Protein AF-A0A315XCG4-F1 (afdb_monomer_lite)

Structure (mmCIF, N/CA/C/O backbone):
data_AF-A0A315XCG4-F1
#
_entry.id   AF-A0A315XCG4-F1
#
loop_
_atom_site.group_PDB
_atom_site.id
_atom_site.type_symbol
_atom_site.label_atom_id
_atom_site.label_alt_id
_atom_site.label_comp_id
_atom_site.label_asym_id
_atom_site.label_entity_id
_atom_site.label_seq_id
_atom_site.pdbx_PDB_ins_code
_atom_site.Cartn_x
_atom_site.Car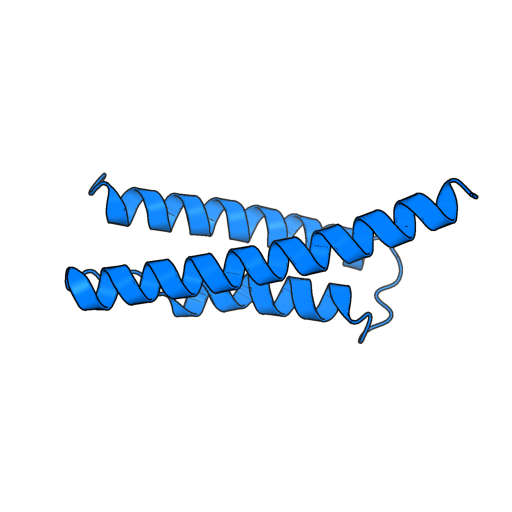tn_y
_atom_site.Cartn_z
_atom_site.occupancy
_atom_site.B_iso_or_equiv
_atom_site.auth_seq_id
_atom_site.auth_comp_id
_atom_site.auth_asym_id
_atom_site.auth_atom_id
_atom_site.pdbx_PDB_model_num
ATOM 1 N N . MET A 1 1 ? 7.016 -18.180 -23.502 1.00 61.31 1 MET A N 1
ATOM 2 C CA . MET A 1 1 ? 6.799 -16.839 -22.926 1.00 61.31 1 MET A CA 1
ATOM 3 C C . MET A 1 1 ? 8.135 -16.389 -22.394 1.00 61.31 1 MET A C 1
ATOM 5 O O . MET A 1 1 ? 8.723 -17.137 -21.622 1.00 61.31 1 MET A O 1
ATOM 9 N N . ASP A 1 2 ? 8.637 -15.254 -22.862 1.00 85.31 2 ASP A N 1
ATOM 10 C CA . ASP A 1 2 ? 9.932 -14.753 -22.412 1.00 85.31 2 ASP A CA 1
ATOM 11 C C . ASP A 1 2 ? 9.856 -14.403 -20.923 1.00 85.31 2 ASP A C 1
ATOM 13 O O . ASP A 1 2 ? 8.882 -13.794 -20.473 1.00 85.31 2 ASP A O 1
ATOM 17 N N . LEU A 1 3 ? 10.870 -14.812 -20.156 1.00 88.50 3 LEU A N 1
ATOM 18 C CA . LEU A 1 3 ? 10.962 -14.576 -18.708 1.00 88.50 3 LEU A CA 1
ATOM 19 C C . LEU A 1 3 ? 10.757 -13.091 -18.366 1.00 88.50 3 LEU A C 1
ATOM 21 O O . LEU A 1 3 ? 10.106 -12.745 -17.386 1.00 88.50 3 LEU A O 1
ATOM 25 N N . ASP A 1 4 ? 11.261 -12.220 -19.233 1.00 85.88 4 ASP A N 1
ATOM 26 C CA . ASP A 1 4 ? 11.195 -10.771 -19.090 1.00 85.88 4 ASP A CA 1
ATOM 27 C C . ASP A 1 4 ? 9.758 -10.226 -19.181 1.00 85.88 4 ASP A C 1
ATOM 29 O O . ASP A 1 4 ? 9.353 -9.330 -18.439 1.00 85.88 4 ASP A O 1
ATOM 33 N N . LEU A 1 5 ? 8.944 -10.820 -20.058 1.00 84.06 5 LEU A N 1
ATOM 34 C CA . LEU A 1 5 ? 7.540 -10.454 -20.235 1.00 84.06 5 LEU A CA 1
ATOM 35 C C . LEU A 1 5 ? 6.698 -10.931 -19.044 1.00 84.06 5 LEU A C 1
ATOM 37 O O . LEU A 1 5 ? 5.817 -10.208 -18.579 1.00 84.06 5 LEU A O 1
ATOM 41 N N . PHE A 1 6 ? 7.019 -12.110 -18.502 1.00 87.38 6 PHE A N 1
ATOM 42 C CA . PHE A 1 6 ? 6.396 -12.628 -17.284 1.00 87.38 6 PHE A CA 1
ATOM 43 C C . PHE A 1 6 ? 6.626 -11.709 -16.078 1.00 87.38 6 PHE A C 1
ATOM 45 O O . PHE A 1 6 ? 5.671 -11.349 -15.391 1.00 87.38 6 PHE A O 1
ATOM 52 N N . LEU A 1 7 ? 7.877 -11.298 -15.844 1.00 86.69 7 LEU A N 1
ATOM 53 C CA . LEU A 1 7 ? 8.241 -10.439 -14.713 1.00 86.69 7 LEU A CA 1
ATOM 54 C C . LEU A 1 7 ? 7.550 -9.074 -14.788 1.00 86.69 7 LEU A C 1
ATOM 56 O O . LEU A 1 7 ? 6.995 -8.608 -13.795 1.00 86.69 7 LEU A O 1
ATOM 60 N N . LYS A 1 8 ? 7.502 -8.465 -15.978 1.00 82.38 8 LYS A N 1
ATOM 61 C CA . LYS A 1 8 ? 6.779 -7.202 -16.195 1.00 82.38 8 LYS A CA 1
ATOM 62 C C . LYS A 1 8 ? 5.293 -7.334 -15.876 1.00 82.38 8 LYS A C 1
ATOM 64 O O . LYS A 1 8 ? 4.741 -6.488 -15.175 1.00 82.38 8 LYS A O 1
ATOM 69 N N . PHE A 1 9 ? 4.656 -8.407 -16.345 1.00 85.38 9 PHE A N 1
ATOM 70 C CA . PHE A 1 9 ? 3.241 -8.653 -16.072 1.00 85.38 9 PHE A CA 1
ATOM 71 C C . PHE A 1 9 ? 2.976 -8.860 -14.575 1.00 85.38 9 PHE A C 1
ATOM 73 O O . PHE A 1 9 ? 2.026 -8.302 -14.026 1.00 85.38 9 PHE A O 1
ATOM 80 N N . PHE A 1 10 ? 3.845 -9.616 -13.900 1.00 87.31 10 PHE A N 1
ATOM 81 C CA . PHE A 1 10 ? 3.740 -9.866 -12.466 1.00 87.31 10 PHE A CA 1
ATOM 82 C C . PHE A 1 10 ? 3.915 -8.589 -11.630 1.00 87.31 10 PHE A C 1
ATOM 84 O O . PHE A 1 10 ? 3.155 -8.374 -10.684 1.00 87.31 10 PHE A O 1
ATOM 91 N N . ASN A 1 11 ? 4.857 -7.714 -11.995 1.00 83.94 11 ASN A N 1
ATOM 92 C CA . ASN A 1 11 ? 5.064 -6.436 -11.307 1.00 83.94 11 ASN A CA 1
ATOM 93 C C . ASN A 1 11 ? 3.843 -5.519 -11.433 1.00 83.94 11 ASN A C 1
ATOM 95 O O . ASN A 1 11 ? 3.322 -5.040 -10.426 1.00 83.94 11 ASN A O 1
ATOM 99 N N . ILE A 1 12 ? 3.321 -5.357 -12.652 1.00 85.44 12 ILE A N 1
ATOM 100 C CA . ILE A 1 12 ? 2.119 -4.552 -12.910 1.00 85.44 12 ILE A CA 1
ATOM 101 C C . ILE A 1 12 ? 0.926 -5.089 -12.108 1.00 85.44 12 ILE A C 1
ATOM 103 O O . ILE A 1 12 ? 0.214 -4.326 -11.451 1.00 85.44 12 ILE A O 1
ATOM 107 N N . TYR A 1 13 ? 0.731 -6.409 -12.119 1.00 89.62 13 TYR A N 1
ATOM 108 C CA . TYR A 1 13 ? -0.313 -7.061 -11.334 1.00 89.62 13 TYR A CA 1
ATOM 109 C C . TYR A 1 13 ? -0.150 -6.804 -9.829 1.00 89.62 13 TYR A C 1
ATOM 111 O O . TYR A 1 13 ? -1.121 -6.469 -9.147 1.00 89.62 13 TYR A O 1
ATOM 119 N N . SER A 1 14 ? 1.076 -6.904 -9.315 1.00 89.88 14 SER A N 1
ATOM 120 C CA . SER A 1 14 ? 1.379 -6.690 -7.899 1.00 89.88 14 SER A CA 1
ATOM 121 C C . SER A 1 14 ? 1.035 -5.270 -7.444 1.00 89.88 14 SER A C 1
ATOM 123 O O . SER A 1 14 ? 0.399 -5.107 -6.402 1.00 89.88 14 SER A O 1
ATOM 125 N N . TRP A 1 15 ? 1.363 -4.242 -8.235 1.00 89.44 15 TRP A N 1
ATOM 126 C CA . TRP A 1 15 ? 1.020 -2.854 -7.899 1.00 89.44 15 TRP A CA 1
ATOM 127 C C . TRP A 1 15 ? -0.489 -2.600 -7.925 1.00 89.44 15 TRP A C 1
ATOM 129 O O . TRP A 1 15 ? -1.020 -1.943 -7.026 1.00 89.44 15 TRP A O 1
ATOM 139 N N . ALA A 1 16 ? -1.199 -3.169 -8.904 1.00 89.69 16 ALA A N 1
ATOM 140 C CA . ALA A 1 16 ? -2.655 -3.075 -8.969 1.00 89.69 16 ALA A CA 1
ATOM 141 C C . ALA A 1 16 ? -3.311 -3.690 -7.723 1.00 89.69 16 ALA A C 1
ATOM 143 O O . ALA A 1 16 ? -4.144 -3.058 -7.069 1.00 89.69 16 ALA A O 1
ATOM 144 N N . VAL A 1 17 ? -2.891 -4.903 -7.351 1.00 92.50 17 VAL A N 1
ATOM 145 C CA . VAL A 1 17 ? -3.404 -5.603 -6.167 1.00 92.50 17 VAL A CA 1
ATOM 146 C C . VAL A 1 17 ? -3.075 -4.837 -4.886 1.00 92.50 17 VAL A C 1
ATOM 148 O O . VAL A 1 17 ? -3.964 -4.642 -4.057 1.00 92.50 17 VAL A O 1
ATOM 151 N N . ALA A 1 18 ? -1.842 -4.348 -4.731 1.00 91.19 18 ALA A N 1
ATOM 152 C CA . ALA A 1 18 ? -1.437 -3.564 -3.567 1.00 91.19 18 ALA A CA 1
ATOM 153 C C . ALA A 1 18 ? -2.288 -2.293 -3.410 1.00 91.19 18 ALA A C 1
ATOM 155 O O . ALA A 1 18 ? -2.784 -2.006 -2.318 1.00 91.19 18 ALA A O 1
ATOM 156 N N . SER A 1 19 ? -2.536 -1.569 -4.507 1.00 92.06 19 SER A N 1
ATOM 157 C CA . SER A 1 19 ? -3.398 -0.386 -4.495 1.00 92.06 19 SER A CA 1
ATOM 158 C C . SER A 1 19 ? -4.820 -0.720 -4.029 1.00 92.06 19 SER A C 1
ATOM 160 O O . SER A 1 19 ? -5.353 -0.039 -3.148 1.00 92.06 19 SER A O 1
ATOM 162 N N . ILE A 1 20 ? -5.405 -1.806 -4.549 1.00 93.88 20 ILE A N 1
ATOM 163 C CA . ILE A 1 20 ? -6.749 -2.278 -4.182 1.00 93.88 20 ILE A CA 1
ATOM 164 C C . ILE A 1 20 ? -6.821 -2.661 -2.697 1.00 93.88 20 ILE A C 1
ATOM 166 O O . ILE A 1 20 ? -7.763 -2.269 -2.005 1.00 93.88 20 ILE A O 1
ATOM 170 N N . ILE A 1 21 ? -5.822 -3.385 -2.182 1.00 93.56 21 ILE A N 1
ATOM 171 C CA . ILE A 1 21 ? -5.753 -3.761 -0.762 1.00 93.56 21 ILE A CA 1
ATOM 172 C C . ILE A 1 21 ? -5.769 -2.510 0.122 1.00 93.56 21 ILE A C 1
ATOM 174 O O . ILE A 1 21 ? -6.529 -2.452 1.091 1.00 93.56 21 ILE A O 1
ATOM 178 N N . MET A 1 22 ? -5.005 -1.474 -0.234 1.00 93.38 22 MET A N 1
ATOM 179 C CA . MET A 1 22 ? -4.975 -0.229 0.536 1.00 93.38 22 MET A CA 1
ATOM 180 C C . MET A 1 22 ? -6.317 0.519 0.519 1.00 93.38 22 MET A C 1
ATOM 182 O O . MET A 1 22 ? -6.715 1.075 1.547 1.00 93.38 22 MET A O 1
ATOM 186 N N . ILE A 1 23 ? -7.066 0.474 -0.589 1.00 93.31 23 ILE A N 1
ATOM 187 C CA . ILE A 1 23 ? -8.439 1.011 -0.648 1.00 93.31 23 ILE A CA 1
ATOM 188 C C . ILE A 1 23 ? -9.345 0.257 0.327 1.00 93.31 23 ILE A C 1
ATOM 190 O O . ILE A 1 23 ? -10.098 0.880 1.083 1.00 93.31 23 ILE A O 1
ATOM 194 N N . PHE A 1 24 ? -9.260 -1.075 0.358 1.00 95.00 24 PHE A N 1
ATOM 195 C CA . PHE A 1 24 ? -10.023 -1.869 1.319 1.00 95.00 24 PHE A CA 1
ATOM 196 C C . PHE A 1 24 ? -9.632 -1.542 2.758 1.00 95.00 24 PHE A C 1
ATOM 198 O O .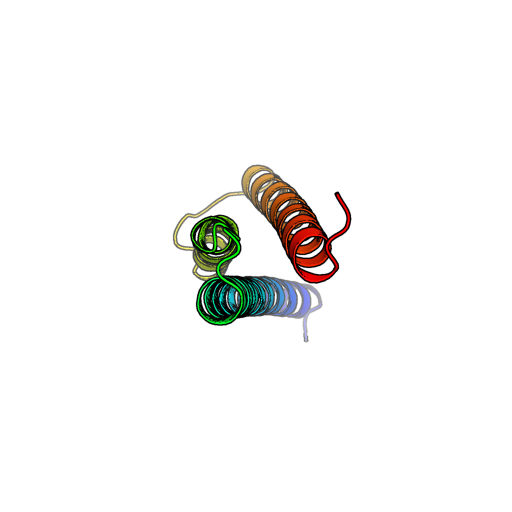 PHE A 1 24 ? -10.515 -1.354 3.591 1.00 95.00 24 PHE A O 1
ATOM 205 N N . MET A 1 25 ? -8.345 -1.376 3.059 1.00 92.06 25 MET A N 1
ATOM 206 C CA . MET A 1 25 ? -7.902 -0.953 4.390 1.00 92.06 25 MET A CA 1
ATOM 207 C C . MET A 1 25 ? -8.473 0.411 4.783 1.00 92.06 25 MET A C 1
ATOM 209 O O . MET A 1 25 ? -8.964 0.565 5.903 1.00 92.06 25 MET A O 1
ATOM 213 N N . ALA A 1 26 ? -8.499 1.377 3.860 1.00 92.62 26 ALA A N 1
ATOM 214 C CA . ALA A 1 26 ? -9.141 2.670 4.081 1.00 92.62 26 ALA A CA 1
ATOM 215 C C . ALA A 1 26 ? -10.646 2.514 4.371 1.00 92.62 26 ALA A C 1
ATOM 217 O O . ALA A 1 26 ? -11.183 3.142 5.290 1.00 92.62 26 ALA A O 1
ATOM 218 N N . ALA A 1 27 ? -11.335 1.641 3.630 1.00 92.44 27 ALA A N 1
ATOM 219 C CA . ALA A 1 27 ? -12.749 1.349 3.842 1.00 92.44 27 ALA A CA 1
ATOM 220 C C . ALA A 1 27 ? -13.006 0.697 5.211 1.00 92.44 27 ALA A C 1
ATOM 222 O O . ALA A 1 27 ? -13.917 1.121 5.926 1.00 92.44 27 ALA A O 1
ATOM 223 N N . ILE A 1 28 ? -12.176 -0.270 5.616 1.00 90.44 28 ILE A N 1
ATOM 224 C CA . ILE A 1 28 ? -12.259 -0.923 6.929 1.00 90.44 28 ILE A CA 1
ATOM 225 C C . ILE A 1 28 ? -11.997 0.104 8.040 1.00 90.44 28 ILE A C 1
ATOM 227 O O . ILE A 1 28 ? -12.755 0.173 9.009 1.00 90.44 28 ILE A O 1
ATOM 231 N N . ALA A 1 29 ? -10.978 0.954 7.888 1.00 90.00 29 ALA A N 1
ATOM 232 C CA . ALA A 1 29 ? -10.675 2.020 8.836 1.00 90.00 29 ALA A CA 1
ATOM 233 C C . ALA A 1 29 ? -11.855 2.987 9.001 1.00 90.00 29 ALA A C 1
ATOM 235 O O . ALA A 1 29 ? -12.231 3.312 10.133 1.00 90.00 29 ALA A O 1
ATOM 236 N N . ARG A 1 30 ? -12.488 3.401 7.896 1.00 91.25 30 ARG A N 1
ATOM 237 C CA . ARG A 1 30 ? -13.681 4.260 7.911 1.00 91.25 30 ARG A CA 1
ATOM 238 C C . ARG A 1 30 ? -14.874 3.566 8.566 1.00 91.25 30 ARG A C 1
ATOM 240 O O . ARG A 1 30 ? -15.594 4.194 9.342 1.00 91.25 30 ARG A O 1
ATOM 247 N N . PHE A 1 31 ? -15.081 2.284 8.271 1.00 91.12 31 PHE A N 1
ATOM 248 C CA . PHE A 1 31 ? -16.134 1.481 8.886 1.00 91.12 31 PHE A CA 1
ATOM 249 C C . PHE A 1 31 ? -15.959 1.411 10.405 1.00 91.12 31 PHE A C 1
ATOM 251 O O . PHE A 1 31 ? -16.901 1.704 11.141 1.00 91.12 31 PHE A O 1
ATOM 258 N N . TYR A 1 32 ? -14.747 1.113 10.879 1.00 87.38 32 TYR A N 1
ATOM 259 C CA . TYR A 1 32 ? -14.447 1.065 12.310 1.00 87.38 32 TYR A CA 1
ATOM 260 C C . TYR A 1 32 ? -14.625 2.423 12.985 1.00 87.38 32 TYR A C 1
ATOM 262 O O . TYR A 1 32 ? -15.230 2.501 14.053 1.00 87.38 32 TYR A O 1
ATOM 270 N N . GLN A 1 33 ? -14.178 3.503 12.342 1.00 87.88 33 GLN A N 1
ATOM 271 C CA . GLN A 1 33 ? -14.377 4.851 12.867 1.00 87.88 33 GLN A CA 1
ATOM 272 C C . GLN A 1 33 ? -15.860 5.204 13.000 1.00 87.88 33 GLN A C 1
ATOM 274 O O . GLN A 1 33 ? -16.265 5.761 14.018 1.00 87.88 33 GLN A O 1
ATOM 279 N N . LYS A 1 34 ? -16.688 4.846 12.010 1.00 88.94 34 LYS A N 1
ATOM 280 C CA . LYS A 1 34 ? -18.136 5.092 12.055 1.00 88.94 34 LYS A CA 1
ATOM 281 C C . LYS A 1 34 ? -18.849 4.212 13.087 1.00 88.94 34 LYS A C 1
ATOM 283 O O . LYS A 1 34 ? -19.783 4.681 13.724 1.00 88.94 34 LYS A O 1
ATOM 288 N N . LYS A 1 35 ? -18.433 2.950 13.238 1.00 88.31 35 LYS A N 1
ATOM 289 C CA . LYS A 1 35 ? -19.099 1.968 14.108 1.00 88.31 35 LYS A CA 1
ATOM 290 C C . LYS A 1 35 ? -18.723 2.109 15.583 1.00 88.31 35 LYS A C 1
ATOM 292 O O . LYS A 1 35 ? -19.587 1.952 16.435 1.00 88.31 35 LYS A O 1
ATOM 297 N N . PHE A 1 36 ? -17.455 2.389 15.879 1.00 85.94 36 PHE A N 1
ATOM 298 C CA . PHE A 1 36 ? -16.923 2.393 17.246 1.00 85.94 36 PHE A CA 1
ATOM 299 C C . PHE A 1 36 ? -16.522 3.790 17.741 1.00 85.94 36 PHE A C 1
ATOM 301 O O . PHE A 1 36 ? -16.087 3.929 18.879 1.00 85.94 36 PHE A O 1
ATOM 308 N N . GLY A 1 37 ? -16.623 4.829 16.902 1.00 81.25 37 GLY A N 1
ATOM 309 C CA . GLY A 1 37 ? -16.260 6.205 17.267 1.00 81.25 37 GLY A CA 1
ATOM 310 C C . GLY A 1 37 ? -14.754 6.444 17.455 1.00 81.25 37 GLY A C 1
ATOM 311 O O . GLY A 1 37 ? -14.346 7.533 17.855 1.00 81.25 37 GLY A O 1
ATOM 312 N N . ILE A 1 38 ? -13.910 5.451 17.160 1.00 81.06 38 ILE A N 1
ATOM 313 C CA . ILE A 1 38 ? -12.452 5.528 17.316 1.00 81.06 38 ILE A CA 1
ATOM 314 C C . ILE A 1 38 ? -11.842 6.237 16.102 1.00 81.06 38 ILE A C 1
ATOM 316 O O . ILE A 1 38 ? -12.113 5.877 14.959 1.00 81.06 38 ILE A O 1
ATOM 320 N N . ARG A 1 39 ? -10.967 7.225 16.324 1.00 81.94 39 ARG A N 1
ATOM 321 C CA . ARG A 1 39 ? -10.237 7.894 15.234 1.00 81.94 39 ARG A CA 1
ATOM 322 C C . ARG A 1 39 ? -9.188 6.950 14.632 1.00 81.94 39 ARG A C 1
ATOM 324 O O . ARG A 1 39 ? -8.119 6.762 15.211 1.00 81.94 39 ARG A O 1
ATOM 331 N N . THR A 1 40 ? -9.480 6.386 13.462 1.00 81.12 40 THR A N 1
ATOM 332 C CA . THR A 1 40 ? -8.571 5.494 12.712 1.00 81.12 40 THR A CA 1
ATOM 333 C C . THR A 1 40 ? -7.749 6.223 11.645 1.00 81.12 40 THR A C 1
ATOM 335 O O . THR A 1 40 ? -6.850 5.620 11.071 1.00 81.12 40 THR A O 1
ATOM 338 N N . HIS A 1 41 ? -8.026 7.513 11.394 1.00 84.88 41 HIS A N 1
ATOM 339 C CA . HIS A 1 41 ? -7.364 8.338 10.369 1.00 84.88 41 HIS A CA 1
ATOM 340 C C . HIS A 1 41 ? -7.361 7.668 8.984 1.00 84.88 41 HIS A C 1
ATOM 342 O O . HIS A 1 41 ? -6.335 7.591 8.313 1.00 84.88 41 HIS A O 1
ATOM 348 N N . TYR A 1 42 ? -8.532 7.191 8.546 1.00 84.94 42 TYR A N 1
ATOM 349 C CA . TYR A 1 42 ? -8.691 6.393 7.323 1.00 84.94 42 TYR A CA 1
ATOM 350 C C . TYR A 1 42 ? -8.139 7.041 6.036 1.00 84.94 42 TYR A C 1
ATOM 352 O O . TYR A 1 42 ? -7.844 6.340 5.073 1.00 84.94 42 TYR A O 1
ATOM 360 N N . TYR A 1 43 ? -7.980 8.367 6.007 1.00 85.00 43 TYR A N 1
ATOM 361 C CA . TYR A 1 43 ? -7.389 9.082 4.875 1.00 85.00 43 TYR A CA 1
ATOM 362 C C . TYR A 1 43 ? -5.916 8.716 4.629 1.00 85.00 43 TYR A C 1
ATOM 364 O O . TYR A 1 43 ? -5.468 8.747 3.489 1.00 85.00 43 TYR A O 1
ATOM 372 N N . LEU A 1 44 ? -5.171 8.319 5.669 1.00 86.62 44 LEU A N 1
ATOM 373 C CA . LEU A 1 44 ? -3.746 7.977 5.551 1.00 86.62 44 LEU A CA 1
ATOM 374 C C . LEU A 1 44 ? -3.502 6.740 4.680 1.00 86.62 44 LEU A C 1
ATOM 376 O O . LEU A 1 44 ? -2.471 6.644 4.026 1.00 86.62 44 LEU A O 1
ATOM 380 N N . TYR A 1 45 ? -4.468 5.824 4.616 1.00 87.69 45 TYR A N 1
ATOM 381 C CA . TYR A 1 45 ? -4.376 4.601 3.814 1.00 87.69 45 TYR A CA 1
ATOM 382 C C . TYR A 1 45 ? -4.528 4.874 2.310 1.00 87.69 45 TYR A C 1
ATOM 384 O O . TYR A 1 45 ? -4.108 4.057 1.495 1.00 87.69 45 TYR A O 1
ATOM 392 N N . PHE A 1 46 ? -5.064 6.039 1.924 1.00 87.69 46 PHE A N 1
ATOM 393 C CA . PHE A 1 46 ? -5.104 6.447 0.519 1.00 87.69 46 PHE A CA 1
ATOM 394 C C . PHE A 1 46 ? -3.732 6.857 -0.014 1.00 87.69 46 PHE A C 1
ATOM 396 O O . PHE A 1 46 ? -3.516 6.737 -1.213 1.00 87.69 46 PHE A O 1
ATOM 403 N N . ILE A 1 47 ? -2.800 7.294 0.841 1.00 87.69 47 ILE A N 1
ATOM 404 C CA . ILE A 1 47 ? -1.457 7.712 0.414 1.00 87.69 47 ILE A CA 1
ATOM 405 C C . ILE A 1 47 ? -0.747 6.567 -0.332 1.00 87.69 47 ILE A C 1
ATOM 407 O O . ILE A 1 47 ? -0.488 6.723 -1.523 1.00 87.69 47 ILE A O 1
ATOM 411 N N . PRO A 1 48 ? -0.502 5.393 0.283 1.00 86.44 48 PRO A N 1
ATOM 412 C CA . PRO A 1 48 ? 0.124 4.281 -0.426 1.00 86.44 48 PRO A CA 1
ATOM 413 C C . PRO A 1 48 ? -0.747 3.738 -1.565 1.00 86.44 48 PRO A C 1
ATOM 415 O O . PRO A 1 48 ? -0.209 3.329 -2.587 1.00 86.44 48 PRO A O 1
ATOM 418 N N . SER A 1 49 ? -2.081 3.786 -1.449 1.00 89.25 49 SER A N 1
ATOM 419 C CA . SER A 1 49 ? -2.975 3.382 -2.545 1.00 89.25 49 SER A CA 1
ATOM 420 C C . SER A 1 49 ? -2.745 4.208 -3.814 1.00 89.25 49 SER A C 1
ATOM 422 O O . SER A 1 49 ? -2.588 3.633 -4.893 1.00 89.25 49 SER A O 1
ATOM 424 N N . ILE A 1 50 ? -2.681 5.538 -3.677 1.00 88.94 50 ILE A N 1
ATOM 425 C CA . ILE A 1 50 ? -2.428 6.471 -4.780 1.00 88.94 50 ILE A CA 1
ATOM 426 C C . ILE A 1 50 ? -1.022 6.257 -5.334 1.00 88.94 50 ILE A C 1
ATOM 428 O O . ILE A 1 50 ? -0.861 6.214 -6.549 1.00 88.94 50 ILE A O 1
ATOM 432 N N . VAL A 1 51 ? -0.016 6.071 -4.473 1.00 87.88 51 VAL A N 1
ATOM 433 C CA . VAL A 1 51 ? 1.361 5.840 -4.933 1.00 87.88 51 VAL A CA 1
ATOM 434 C C . VAL A 1 51 ? 1.455 4.556 -5.762 1.00 87.88 51 VAL A C 1
ATOM 436 O O . VAL A 1 51 ? 1.926 4.613 -6.895 1.00 87.88 51 VAL A O 1
ATOM 439 N N . PHE A 1 52 ? 0.919 3.428 -5.281 1.00 87.81 52 PHE A N 1
ATOM 440 C CA . PHE A 1 52 ? 0.885 2.188 -6.067 1.00 87.81 52 PHE A CA 1
ATOM 441 C C . PHE A 1 52 ? 0.092 2.333 -7.368 1.00 87.81 52 PHE A C 1
ATOM 443 O O . PHE A 1 52 ? 0.464 1.748 -8.381 1.00 87.81 52 PHE A O 1
ATOM 450 N N . PHE A 1 53 ? -0.975 3.134 -7.366 1.00 87.69 53 PHE A N 1
ATOM 451 C CA . PHE A 1 53 ? -1.769 3.388 -8.565 1.00 87.69 53 PHE A CA 1
ATOM 452 C C . PHE A 1 53 ? -1.008 4.217 -9.613 1.00 87.69 53 PHE A C 1
ATOM 454 O O . PHE A 1 53 ? -1.109 3.942 -10.806 1.00 87.69 53 PHE A O 1
ATOM 461 N N . ILE A 1 54 ? -0.208 5.198 -9.182 1.00 84.94 54 ILE A N 1
ATOM 462 C CA . ILE A 1 54 ? 0.657 5.991 -10.070 1.00 84.94 54 ILE A CA 1
ATOM 463 C C . ILE A 1 54 ? 1.738 5.106 -10.698 1.00 84.94 54 ILE A C 1
ATOM 465 O O . ILE A 1 54 ? 1.957 5.193 -11.907 1.00 84.94 54 ILE A O 1
ATOM 469 N N . VAL A 1 55 ? 2.372 4.238 -9.899 1.00 82.25 55 VAL A N 1
ATOM 470 C CA . VAL A 1 55 ? 3.370 3.270 -10.389 1.00 82.25 55 VAL A CA 1
ATOM 471 C C . VAL A 1 55 ? 2.725 2.300 -11.386 1.00 82.25 55 VAL A C 1
ATOM 473 O O . VAL A 1 55 ? 3.257 2.088 -12.473 1.00 82.25 55 VAL A O 1
ATOM 476 N N . PHE A 1 56 ? 1.527 1.790 -11.076 1.00 82.94 56 PHE A N 1
ATOM 477 C CA . PHE A 1 56 ? 0.753 0.921 -11.967 1.00 82.94 56 PHE A CA 1
ATOM 478 C C . PHE A 1 56 ? 0.459 1.557 -13.331 1.00 82.94 56 PHE A C 1
ATOM 480 O O . PHE A 1 56 ? 0.625 0.902 -14.358 1.00 82.94 56 PHE A O 1
ATOM 487 N N . LEU A 1 57 ? 0.041 2.824 -13.356 1.00 82.06 57 LEU A N 1
ATOM 488 C CA . LEU A 1 57 ? -0.300 3.506 -14.604 1.00 82.06 57 LEU A CA 1
ATOM 489 C C . LEU A 1 57 ? 0.924 3.938 -15.426 1.00 82.06 57 LEU A C 1
ATOM 491 O O . LEU A 1 57 ? 0.738 4.456 -16.524 1.00 82.06 57 LEU A O 1
ATOM 495 N N . GLN A 1 58 ? 2.149 3.762 -14.911 1.00 74.31 58 GLN A N 1
ATOM 496 C CA . GLN A 1 58 ? 3.389 4.211 -15.559 1.00 74.31 58 GLN A CA 1
ATOM 497 C C . GLN A 1 58 ? 3.321 5.683 -16.029 1.00 74.31 58 GLN A C 1
ATOM 499 O O . GLN A 1 58 ? 3.964 6.061 -17.004 1.00 74.31 58 GLN A O 1
ATOM 504 N N . ILE A 1 59 ? 2.521 6.525 -15.349 1.00 61.94 59 ILE A N 1
ATOM 505 C CA . ILE A 1 59 ? 2.245 7.921 -15.761 1.00 61.94 59 ILE A CA 1
ATOM 506 C C . ILE A 1 59 ? 3.532 8.746 -15.804 1.00 61.94 59 ILE A C 1
ATOM 508 O O . ILE A 1 59 ? 3.660 9.673 -16.602 1.00 61.94 59 ILE A O 1
ATOM 5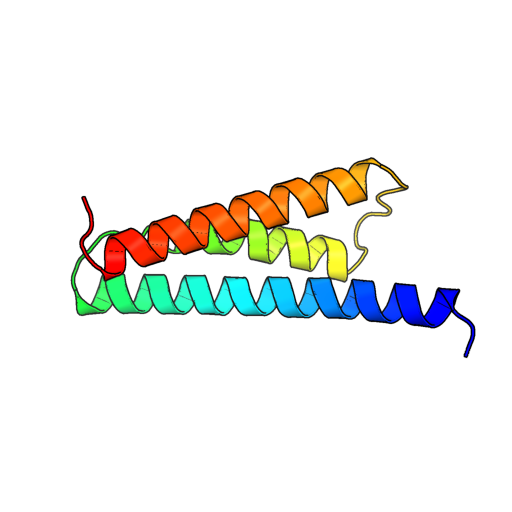12 N N . PHE A 1 60 ? 4.487 8.395 -14.949 1.00 59.94 60 PHE A N 1
ATOM 513 C CA . PHE A 1 60 ? 5.823 8.954 -14.958 1.00 59.94 60 PHE A CA 1
ATOM 514 C C . PHE A 1 60 ? 6.806 7.883 -15.429 1.00 59.94 60 PHE A C 1
ATOM 516 O O . PHE A 1 60 ? 6.772 6.766 -14.903 1.00 59.94 60 PHE A O 1
ATOM 523 N N . PRO A 1 61 ? 7.714 8.20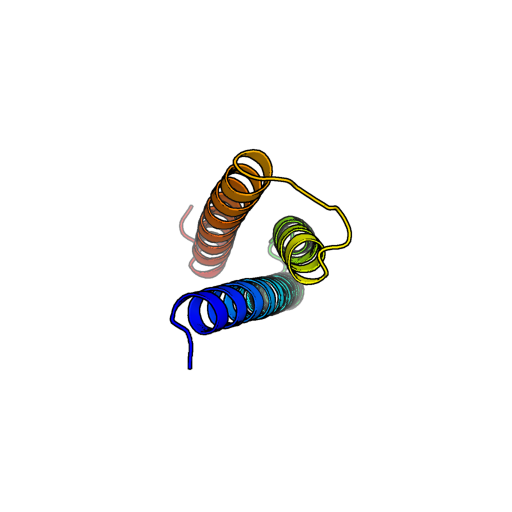9 -16.364 1.00 57.75 61 PRO A N 1
ATOM 524 C CA . PRO A 1 61 ? 8.833 7.347 -16.693 1.00 57.75 61 PRO A CA 1
ATOM 525 C C . PRO A 1 61 ? 9.854 7.436 -15.551 1.00 57.75 61 PRO A C 1
ATOM 527 O O . PRO A 1 61 ? 10.888 8.088 -15.676 1.00 57.75 61 PRO A O 1
ATOM 530 N N . PHE A 1 62 ? 9.539 6.839 -14.400 1.00 55.59 62 PHE A N 1
ATOM 531 C CA . PHE A 1 62 ? 10.518 6.630 -13.340 1.00 55.59 62 PHE A CA 1
ATOM 532 C C . PHE A 1 62 ? 11.530 5.607 -13.867 1.00 55.59 62 PHE A C 1
ATOM 534 O O . PHE A 1 62 ? 11.238 4.421 -13.984 1.00 55.59 62 PHE A O 1
ATOM 541 N N . PHE A 1 63 ? 12.707 6.073 -14.280 1.00 55.25 63 PHE A N 1
ATOM 542 C CA . PHE A 1 63 ? 13.772 5.203 -14.767 1.00 55.25 63 PHE A CA 1
ATOM 543 C C . PHE A 1 63 ? 14.586 4.661 -13.575 1.00 55.25 63 PHE A C 1
ATOM 545 O O . PHE A 1 63 ? 15.299 5.410 -12.911 1.00 55.25 63 PHE A O 1
ATOM 552 N N . GLY A 1 64 ? 14.533 3.348 -13.327 1.00 70.81 64 GLY A N 1
ATOM 553 C CA . GLY A 1 64 ? 15.494 2.634 -12.469 1.00 70.81 64 GLY A CA 1
ATOM 554 C C . GLY A 1 64 ? 15.281 2.774 -10.953 1.00 70.81 64 GLY A C 1
ATOM 555 O O . GLY A 1 64 ? 14.190 2.530 -10.447 1.00 70.81 64 GLY A O 1
ATOM 556 N N . ILE A 1 65 ? 16.349 3.130 -10.224 1.00 72.50 65 ILE A N 1
ATOM 557 C CA . ILE A 1 65 ? 16.468 3.065 -8.748 1.00 72.50 65 ILE A CA 1
ATOM 558 C C . ILE A 1 65 ? 15.384 3.879 -8.023 1.00 72.50 65 ILE A C 1
ATOM 560 O O . ILE A 1 65 ? 14.931 3.499 -6.945 1.00 72.50 65 ILE A O 1
ATOM 564 N N . GLU A 1 66 ? 14.940 4.996 -8.604 1.00 79.00 66 GLU A N 1
ATOM 565 C CA . GLU A 1 66 ? 13.905 5.844 -8.000 1.00 79.00 66 GLU A CA 1
ATOM 566 C C . GLU A 1 66 ? 12.573 5.105 -7.853 1.00 79.00 66 GLU A C 1
ATOM 568 O O . GLU A 1 66 ? 11.902 5.234 -6.828 1.00 79.00 66 GLU A O 1
ATOM 573 N N . GLN A 1 67 ? 12.220 4.285 -8.846 1.00 78.19 67 GLN A N 1
ATOM 574 C CA . GLN A 1 67 ? 11.003 3.490 -8.810 1.00 78.19 67 GLN A CA 1
ATOM 575 C C . GLN A 1 67 ? 11.083 2.420 -7.712 1.00 78.19 67 GLN A C 1
ATOM 577 O O . GLN A 1 67 ? 10.168 2.305 -6.897 1.00 78.19 67 GLN A O 1
ATOM 582 N N . GLU A 1 68 ? 12.206 1.702 -7.632 1.00 82.44 68 GLU A N 1
ATOM 583 C CA . GLU A 1 68 ? 12.435 0.673 -6.609 1.00 82.44 68 GLU A CA 1
ATOM 584 C C . GLU A 1 68 ? 12.361 1.252 -5.189 1.00 82.44 68 GLU A C 1
ATOM 586 O O . GLU A 1 68 ? 11.750 0.657 -4.299 1.00 82.44 68 GLU A O 1
ATOM 591 N N . LEU A 1 69 ? 12.927 2.445 -4.974 1.00 87.38 69 LEU A N 1
ATOM 592 C CA . LEU A 1 69 ? 12.847 3.141 -3.690 1.00 87.38 69 LEU A CA 1
ATOM 593 C C . LEU A 1 69 ? 11.407 3.532 -3.349 1.00 87.38 69 LEU A C 1
ATOM 595 O O . LEU A 1 69 ? 10.962 3.295 -2.225 1.00 87.38 69 LEU A O 1
ATOM 599 N N . ILE A 1 70 ? 10.666 4.109 -4.299 1.00 85.31 70 ILE A N 1
ATOM 600 C CA . ILE A 1 70 ? 9.260 4.485 -4.094 1.00 85.31 70 ILE A CA 1
ATOM 601 C C . ILE A 1 70 ? 8.426 3.253 -3.734 1.00 85.31 70 ILE A C 1
ATOM 603 O O . ILE A 1 70 ? 7.630 3.306 -2.793 1.00 85.31 70 ILE A O 1
ATOM 607 N N . GLU A 1 71 ? 8.622 2.140 -4.437 1.00 84.81 71 GLU A N 1
ATOM 608 C CA . GLU A 1 71 ? 7.938 0.877 -4.159 1.00 84.81 71 GLU A CA 1
ATOM 609 C C . GLU A 1 71 ? 8.288 0.341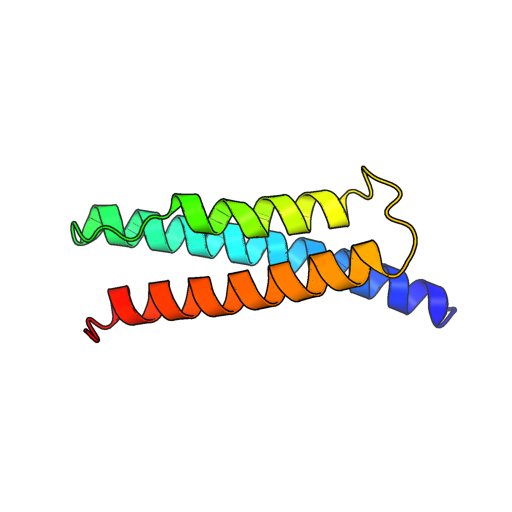 -2.770 1.00 84.81 71 GLU A C 1
ATOM 611 O O . GLU A 1 71 ? 7.388 0.001 -1.992 1.00 84.81 71 GLU A O 1
ATOM 616 N N . PHE A 1 72 ? 9.575 0.346 -2.416 1.00 89.19 72 PHE A N 1
ATOM 617 C CA . PHE A 1 72 ? 10.045 -0.069 -1.102 1.00 89.19 72 PHE A CA 1
ATOM 618 C C . PHE A 1 72 ? 9.406 0.771 0.009 1.00 89.19 72 PHE A C 1
ATOM 620 O O . PHE A 1 72 ? 8.746 0.220 0.893 1.00 89.19 72 PHE A O 1
ATOM 627 N N . PHE A 1 73 ? 9.505 2.101 -0.054 1.00 90.94 73 PHE A N 1
ATOM 628 C CA . PHE A 1 73 ? 8.915 2.976 0.962 1.00 90.94 73 PHE A CA 1
ATOM 629 C C . PHE A 1 73 ? 7.390 2.842 1.027 1.00 90.94 73 PHE A C 1
ATOM 631 O O . PHE A 1 73 ? 6.830 2.789 2.122 1.00 90.94 73 PHE A O 1
ATOM 638 N N . SER A 1 74 ? 6.713 2.713 -0.116 1.00 87.56 74 SER A N 1
ATOM 639 C CA . SER A 1 74 ? 5.258 2.517 -0.164 1.00 87.56 74 SER A CA 1
ATOM 640 C C . SER A 1 74 ? 4.838 1.208 0.494 1.00 87.56 74 SER A C 1
ATOM 642 O O . SER A 1 74 ? 3.854 1.177 1.238 1.00 87.56 74 SER A O 1
ATOM 644 N N . SER A 1 75 ? 5.605 0.135 0.284 1.00 89.75 75 SER A N 1
ATOM 645 C CA . SER A 1 75 ? 5.366 -1.154 0.934 1.00 89.75 75 SER A CA 1
ATOM 646 C C . SER A 1 75 ? 5.553 -1.066 2.453 1.00 89.75 75 SER A C 1
ATOM 648 O O . SER A 1 75 ? 4.663 -1.476 3.201 1.00 89.75 75 SER A O 1
ATOM 650 N N . VAL A 1 76 ? 6.632 -0.428 2.923 1.00 93.19 76 VAL A N 1
ATOM 651 C CA . VAL A 1 76 ? 6.907 -0.226 4.355 1.00 93.19 76 VAL A CA 1
ATOM 652 C C . VAL A 1 76 ? 5.796 0.594 5.007 1.00 93.19 76 VAL A C 1
ATOM 654 O O . VAL A 1 76 ? 5.251 0.190 6.035 1.00 93.19 76 VAL A O 1
ATOM 657 N N . ILE A 1 77 ? 5.398 1.709 4.388 1.00 91.38 77 ILE A N 1
ATOM 658 C CA . ILE A 1 77 ? 4.303 2.559 4.877 1.00 91.38 77 ILE A CA 1
ATOM 659 C C . ILE A 1 77 ? 2.996 1.766 4.953 1.00 91.38 77 ILE A C 1
ATOM 661 O O . ILE A 1 77 ? 2.257 1.905 5.925 1.00 91.38 77 ILE A O 1
ATOM 665 N N . SER A 1 78 ? 2.716 0.909 3.970 1.00 89.88 78 SER A N 1
ATOM 666 C CA . SER A 1 78 ? 1.499 0.088 3.936 1.00 89.88 78 SER A CA 1
ATOM 667 C C . SER A 1 78 ? 1.452 -0.928 5.074 1.00 89.88 78 SER A C 1
ATOM 669 O O . SER A 1 78 ? 0.426 -1.057 5.745 1.00 89.88 78 SER A O 1
ATOM 671 N N . VAL A 1 79 ? 2.575 -1.601 5.344 1.00 92.25 79 VAL A N 1
ATOM 672 C CA . VAL A 1 79 ? 2.702 -2.545 6.464 1.00 92.25 79 VAL A CA 1
ATOM 673 C C . VAL A 1 79 ? 2.528 -1.822 7.797 1.00 92.25 79 VAL A C 1
ATOM 675 O O . VAL A 1 79 ? 1.734 -2.252 8.634 1.00 92.25 79 VAL A O 1
ATOM 678 N N . VAL A 1 80 ? 3.211 -0.689 7.979 1.00 91.25 80 VAL A N 1
ATOM 679 C CA . VAL A 1 80 ? 3.105 0.130 9.194 1.00 91.25 80 VAL A CA 1
ATOM 680 C C . VAL A 1 80 ? 1.672 0.628 9.389 1.00 91.25 80 VAL A C 1
ATOM 682 O O . VAL A 1 80 ? 1.123 0.512 10.484 1.00 91.25 80 VAL A O 1
ATOM 685 N N . ALA A 1 81 ? 1.026 1.122 8.331 1.00 87.12 81 ALA A N 1
ATOM 686 C CA . ALA A 1 81 ? -0.363 1.563 8.376 1.00 87.12 81 ALA A CA 1
ATOM 687 C C . ALA A 1 81 ? -1.301 0.414 8.776 1.00 87.12 81 ALA A C 1
ATOM 689 O O . ALA A 1 81 ? -2.156 0.593 9.642 1.00 87.12 81 ALA A O 1
ATOM 690 N N . GLY A 1 82 ? -1.124 -0.779 8.204 1.00 88.38 82 GLY A N 1
ATOM 691 C CA . GLY A 1 82 ? -1.916 -1.955 8.568 1.00 88.38 82 GLY A CA 1
ATOM 692 C C . GLY A 1 82 ? -1.723 -2.392 10.007 1.00 88.38 82 GLY A C 1
ATOM 693 O O . GLY A 1 82 ? -2.703 -2.676 10.695 1.00 88.38 82 GLY A O 1
ATOM 694 N N . TYR A 1 83 ? -0.487 -2.354 10.494 1.00 90.50 83 TYR A N 1
ATOM 695 C CA . TYR A 1 83 ? -0.191 -2.614 11.895 1.00 90.50 83 TYR A CA 1
ATOM 696 C C . TYR A 1 83 ? -0.883 -1.604 12.824 1.00 90.50 83 TYR A C 1
ATOM 698 O O . TYR A 1 83 ? -1.538 -1.997 13.790 1.00 90.50 83 TYR A O 1
ATOM 706 N N . PHE A 1 84 ? -0.824 -0.306 12.506 1.00 87.56 84 PHE A N 1
ATOM 707 C CA . PHE A 1 84 ? -1.531 0.722 13.275 1.00 87.56 84 PHE A CA 1
ATOM 708 C C . PHE A 1 84 ? -3.045 0.510 13.278 1.00 87.56 84 PHE A C 1
ATOM 710 O O . PHE A 1 84 ? -3.683 0.656 14.325 1.00 87.56 84 PHE A O 1
ATOM 717 N N . LEU A 1 85 ? -3.621 0.148 12.129 1.00 86.88 85 LEU A N 1
ATOM 718 C CA . LEU A 1 85 ? -5.040 -0.164 12.025 1.00 86.88 85 LEU A CA 1
ATOM 719 C C . LEU A 1 85 ? -5.413 -1.331 12.941 1.00 86.88 85 LEU A C 1
ATOM 721 O O . LEU A 1 85 ? -6.364 -1.227 13.716 1.00 86.88 85 LEU A O 1
ATOM 725 N N . TYR A 1 86 ? -4.629 -2.408 12.882 1.00 88.56 86 TYR A N 1
ATOM 726 C CA . TYR A 1 86 ? -4.811 -3.596 13.703 1.00 88.56 86 TYR A CA 1
ATOM 727 C C . TYR A 1 86 ? -4.741 -3.268 15.198 1.00 88.56 86 TYR A C 1
ATOM 729 O O . TYR A 1 86 ? -5.662 -3.615 15.938 1.00 88.56 86 TYR A O 1
ATOM 737 N N . MET A 1 87 ? -3.726 -2.517 15.644 1.00 86.56 87 MET A N 1
ATOM 738 C CA . MET A 1 87 ? -3.620 -2.109 17.050 1.00 86.56 87 MET A CA 1
ATOM 739 C C . MET A 1 87 ? -4.852 -1.327 17.517 1.00 86.56 87 MET A C 1
ATOM 741 O O . MET A 1 87 ? -5.385 -1.595 18.595 1.00 86.56 87 MET A O 1
ATOM 745 N N . LYS A 1 88 ? -5.368 -0.408 16.686 1.00 83.81 88 LYS A N 1
ATOM 746 C CA . LYS A 1 88 ? -6.592 0.347 17.001 1.00 83.81 88 LYS A CA 1
ATOM 747 C C . LYS A 1 88 ? -7.840 -0.532 17.069 1.00 83.81 88 LYS A C 1
ATOM 749 O O . LYS A 1 88 ? -8.736 -0.212 17.845 1.00 83.81 88 LYS A O 1
ATOM 754 N N . MET A 1 89 ? -7.911 -1.606 16.285 1.00 83.38 89 MET A N 1
ATOM 755 C CA . MET A 1 89 ? -9.043 -2.540 16.299 1.00 83.38 89 MET A CA 1
ATOM 756 C C . MET A 1 89 ? -9.015 -3.489 17.494 1.00 83.38 89 MET A C 1
ATOM 758 O O . MET A 1 89 ? -10.070 -3.782 18.048 1.00 83.38 89 MET A O 1
ATOM 762 N N . VAL A 1 90 ? -7.827 -3.955 17.889 1.00 85.19 90 VAL A N 1
ATOM 763 C CA . VAL A 1 90 ? -7.649 -4.876 19.024 1.00 85.19 90 VAL A CA 1
ATOM 764 C C . VAL A 1 90 ? -7.588 -4.128 20.362 1.00 85.19 90 VAL A C 1
ATOM 766 O O . VAL A 1 90 ? -7.747 -4.730 21.419 1.00 85.19 90 VAL A O 1
ATOM 769 N N . GLY A 1 91 ? -7.421 -2.802 20.342 1.00 73.50 91 GLY A N 1
ATOM 770 C CA . GLY A 1 91 ? -7.382 -1.981 21.555 1.00 73.50 91 GLY A CA 1
ATOM 771 C C . GLY A 1 91 ? -6.066 -2.103 22.326 1.00 73.50 91 GLY A C 1
ATOM 772 O O . GLY A 1 91 ? -6.019 -1.773 23.511 1.00 73.50 91 GLY A O 1
ATOM 773 N N . ILE A 1 92 ? -5.004 -2.561 21.658 1.00 69.12 92 ILE A N 1
ATOM 774 C CA . ILE A 1 92 ? -3.647 -2.593 22.209 1.00 69.12 92 ILE A CA 1
ATOM 775 C C . ILE A 1 92 ? -3.160 -1.138 22.259 1.00 69.12 92 ILE A C 1
ATOM 777 O O . ILE A 1 92 ? -3.151 -0.455 21.231 1.00 69.12 92 ILE A O 1
ATOM 781 N N . LYS A 1 93 ? -2.876 -0.648 23.471 1.00 57.28 93 LYS A N 1
ATOM 782 C CA . LYS A 1 93 ? -2.422 0.726 23.726 1.00 57.28 93 LYS A CA 1
ATOM 783 C C . LYS A 1 93 ? -0.960 0.913 23.360 1.00 57.28 93 LYS A C 1
ATOM 785 O O . LYS A 1 93 ? -0.157 0.047 23.763 1.00 57.28 93 LYS A O 1
#
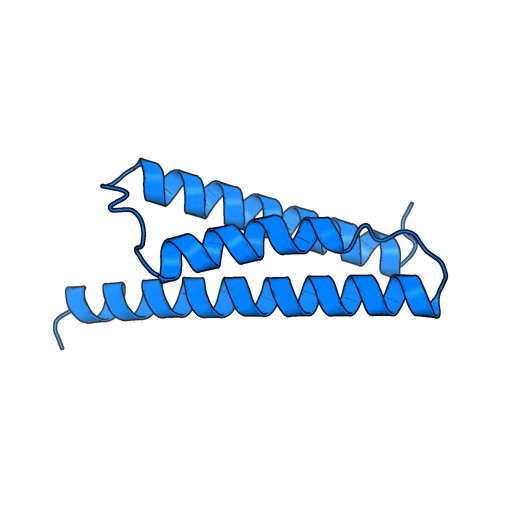
Radius of gyration: 15.51 Å; chains: 1; bounding box: 36×26×47 Å

Secondary structure (DSSP, 8-state):
--HHHHHHHHHHHHHHHHHHHHHHHHHHHHHHHHHH-----GGGGHHHHHHHHHHHTT-S---THHHHHHHHHHHHHHHHHHHHHHHHHHT--

Foldseek 3Di:
DDPVVVVVVVLLVVLQVQLVVLVVQLVVLVVCCVPVVDNLVSVQSNVLSVLSVCLNVPVDVPPPPVSVVSVVVSVVSNVVSVVSNVCSVVVPD

Sequence (93 aa):
MDLDLFLKFFNIYSWAVASIIMIFMAAIARFYQKKFGIRTHYYLYFIPSIVFFIVFLQIFPFFGIEQELIEFFSSVISVVAGYFLYMKMVGIK

pLDDT: mean 84.56, std 8.95, range [55.25, 95.0]